Protein AF-A0A8S9LM20-F1 (afdb_monomer_lite)

Radius of gyration: 35.48 Å; chains: 1; bounding box: 77×28×102 Å

Sequence (98 aa):
MNHTAVKKRRRATKKPYSRSIVGATLEVIQKKRAEKPEVRDAAREAALRDIKERIKKTKDEKKAKKAEFASKQQKIQAKIPKAAAKGGPKLGGGGGKR

pLDDT: mean 73.85, std 16.33, range [41.78, 92.44]

InterPro domains:
  IPR056366 Large ribosomal subunit protein eL24 [PTHR10792] (4-79)

Structure (mmCIF, N/CA/C/O backbone):
data_AF-A0A8S9LM20-F1
#
_entry.id   AF-A0A8S9LM20-F1
#
loop_
_atom_site.group_PDB
_atom_site.id
_atom_site.type_symbol
_atom_site.label_atom_id
_atom_site.label_alt_id
_atom_site.label_comp_id
_atom_site.label_asym_id
_atom_site.label_entity_id
_atom_site.label_seq_id
_atom_site.pdbx_PDB_ins_code
_atom_site.Cartn_x
_atom_site.Cartn_y
_atom_site.Cartn_z
_atom_site.occupancy
_atom_site.B_iso_or_equiv
_atom_site.auth_seq_id
_atom_site.auth_comp_id
_atom_site.auth_asym_id
_atom_site.auth_atom_id
_atom_site.pdbx_PDB_model_num
ATOM 1 N N . MET A 1 1 ? 51.106 -3.097 -36.148 1.00 45.25 1 MET A N 1
ATOM 2 C CA . MET A 1 1 ? 50.200 -4.150 -35.637 1.00 45.25 1 MET A CA 1
ATOM 3 C C . MET A 1 1 ? 49.775 -3.763 -34.227 1.00 45.25 1 MET A C 1
ATOM 5 O O . MET A 1 1 ? 50.564 -3.921 -33.308 1.00 45.25 1 MET A O 1
ATOM 9 N N . ASN A 1 2 ? 48.586 -3.182 -34.050 1.00 58.22 2 ASN A N 1
ATOM 10 C CA . ASN A 1 2 ? 48.127 -2.743 -32.728 1.00 58.22 2 ASN A CA 1
ATOM 11 C C . ASN A 1 2 ? 47.261 -3.838 -32.103 1.00 58.22 2 ASN A C 1
ATOM 13 O O . ASN A 1 2 ? 46.106 -4.019 -32.483 1.00 58.22 2 ASN A O 1
ATOM 17 N N . HIS A 1 3 ? 47.836 -4.583 -31.160 1.00 61.03 3 HIS A N 1
ATOM 18 C CA . HIS A 1 3 ? 47.142 -5.627 -30.413 1.00 61.03 3 HIS A CA 1
ATOM 19 C C . HIS A 1 3 ? 46.358 -4.970 -29.268 1.00 61.03 3 HIS A C 1
ATOM 21 O O . HIS A 1 3 ? 46.874 -4.752 -28.174 1.00 61.03 3 HIS A O 1
ATOM 27 N N . THR A 1 4 ? 45.109 -4.580 -29.520 1.00 61.97 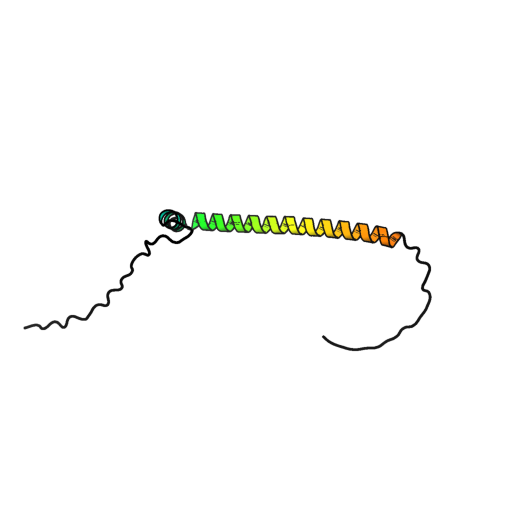4 THR A N 1
ATOM 28 C CA . THR A 1 4 ? 44.258 -3.993 -28.478 1.00 61.97 4 THR A CA 1
ATOM 29 C C . THR A 1 4 ? 43.797 -5.094 -27.523 1.00 61.97 4 THR A C 1
ATOM 31 O O . THR A 1 4 ? 43.010 -5.974 -27.870 1.00 61.97 4 THR A O 1
ATOM 34 N N . ALA A 1 5 ? 44.310 -5.080 -26.292 1.00 69.94 5 ALA A N 1
ATOM 35 C CA . ALA A 1 5 ? 43.826 -5.957 -25.233 1.00 69.94 5 ALA A CA 1
ATOM 36 C C . ALA A 1 5 ? 42.372 -5.580 -24.891 1.00 69.94 5 ALA A C 1
ATOM 38 O O . ALA A 1 5 ? 42.102 -4.566 -24.243 1.00 69.94 5 ALA A O 1
ATOM 39 N N . VAL A 1 6 ? 41.411 -6.384 -25.354 1.00 70.25 6 VAL A N 1
ATOM 40 C CA . VAL A 1 6 ? 39.983 -6.174 -25.087 1.00 70.25 6 VAL A CA 1
ATOM 41 C C . VAL A 1 6 ? 39.714 -6.417 -23.599 1.00 70.25 6 VAL A C 1
ATOM 43 O O . VAL A 1 6 ? 39.580 -7.553 -23.144 1.00 70.25 6 VAL A O 1
ATOM 46 N N . LYS A 1 7 ? 39.616 -5.339 -22.814 1.00 74.62 7 LYS A N 1
ATOM 47 C CA . LYS A 1 7 ? 39.207 -5.404 -21.403 1.00 74.62 7 LYS A CA 1
ATOM 48 C C . LYS A 1 7 ? 37.817 -6.048 -21.309 1.00 74.62 7 LYS A C 1
ATOM 50 O O . LYS A 1 7 ? 36.848 -5.507 -21.847 1.00 74.62 7 LYS A O 1
ATOM 55 N N . LYS A 1 8 ? 37.695 -7.188 -20.612 1.00 75.44 8 LYS A N 1
ATOM 56 C CA . LYS A 1 8 ? 36.401 -7.859 -20.372 1.00 75.44 8 LYS A CA 1
ATOM 57 C C . LYS A 1 8 ? 35.458 -6.904 -19.628 1.00 75.44 8 LYS A C 1
ATOM 59 O O . LYS A 1 8 ? 35.596 -6.688 -18.426 1.00 75.44 8 LYS A O 1
ATOM 64 N N . ARG A 1 9 ? 34.483 -6.321 -20.336 1.00 79.75 9 ARG A N 1
ATOM 65 C CA . ARG A 1 9 ? 33.398 -5.543 -19.718 1.00 79.75 9 ARG A CA 1
ATOM 66 C C . ARG A 1 9 ? 32.441 -6.495 -19.004 1.00 79.75 9 ARG A C 1
ATOM 68 O O . ARG A 1 9 ? 31.847 -7.370 -19.632 1.00 79.75 9 ARG A O 1
ATOM 75 N N . ARG A 1 10 ? 32.254 -6.300 -17.696 1.00 80.81 10 ARG A N 1
ATOM 76 C CA . ARG A 1 10 ? 31.222 -6.999 -16.920 1.00 80.81 10 ARG A CA 1
ATOM 77 C C . ARG A 1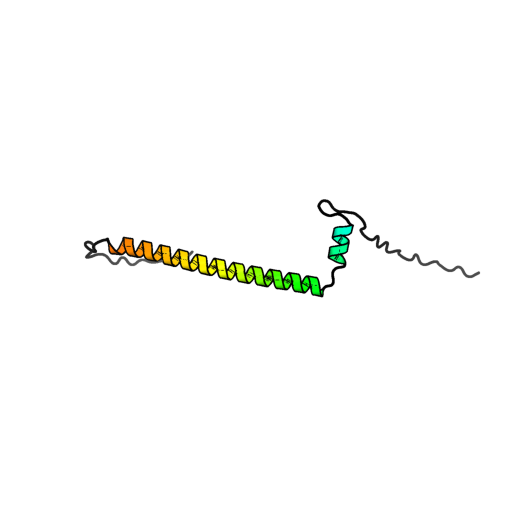 10 ? 29.844 -6.556 -17.422 1.00 80.81 10 ARG A C 1
ATOM 79 O O . ARG A 1 10 ? 29.509 -5.378 -17.328 1.00 80.81 10 ARG A O 1
ATOM 86 N N . ARG A 1 11 ? 29.037 -7.484 -17.949 1.00 80.62 11 ARG A N 1
ATOM 87 C CA . ARG A 1 11 ? 27.628 -7.217 -18.283 1.00 80.62 11 ARG A CA 1
ATOM 88 C C . ARG A 1 11 ? 26.775 -7.416 -17.032 1.00 80.62 11 ARG A C 1
ATOM 90 O O . ARG A 1 11 ? 26.687 -8.527 -16.520 1.00 80.62 11 ARG A O 1
ATOM 97 N N . ALA A 1 12 ? 26.146 -6.352 -16.540 1.00 81.25 12 ALA A N 1
ATOM 98 C CA . ALA A 1 12 ? 25.113 -6.458 -15.516 1.00 81.25 12 ALA A CA 1
ATOM 99 C C . ALA A 1 12 ? 23.779 -6.778 -16.202 1.00 81.25 12 ALA A C 1
ATOM 101 O O . ALA A 1 12 ? 23.145 -5.905 -16.792 1.00 81.25 12 ALA A O 1
ATOM 102 N N . THR A 1 13 ? 23.349 -8.038 -16.164 1.00 78.56 13 THR A N 1
ATOM 103 C CA . THR A 1 13 ? 22.032 -8.421 -16.683 1.00 78.56 13 THR A CA 1
ATOM 104 C C . THR A 1 13 ? 20.965 -8.083 -15.653 1.00 78.56 13 THR A C 1
ATOM 106 O O . THR A 1 13 ? 20.653 -8.891 -14.777 1.00 78.56 13 THR A O 1
ATOM 109 N N . LYS A 1 14 ? 20.385 -6.888 -15.751 1.00 80.19 14 LYS A N 1
ATOM 110 C CA . LYS A 1 14 ? 19.211 -6.519 -14.958 1.00 80.19 14 LYS A CA 1
ATOM 111 C C . LYS A 1 14 ? 17.965 -7.033 -15.678 1.00 80.19 14 LYS A C 1
ATOM 113 O O . LYS A 1 14 ? 17.311 -6.296 -16.406 1.00 80.19 14 LYS A O 1
ATOM 118 N N . LYS A 1 15 ? 17.678 -8.332 -15.544 1.00 79.19 15 LYS A N 1
ATOM 119 C CA . LYS A 1 15 ? 16.446 -8.904 -16.101 1.00 79.19 15 LYS A CA 1
ATOM 120 C C . LYS A 1 15 ? 15.263 -8.350 -15.297 1.00 79.19 15 LYS A C 1
ATOM 122 O O . LYS A 1 15 ? 15.230 -8.577 -14.084 1.00 79.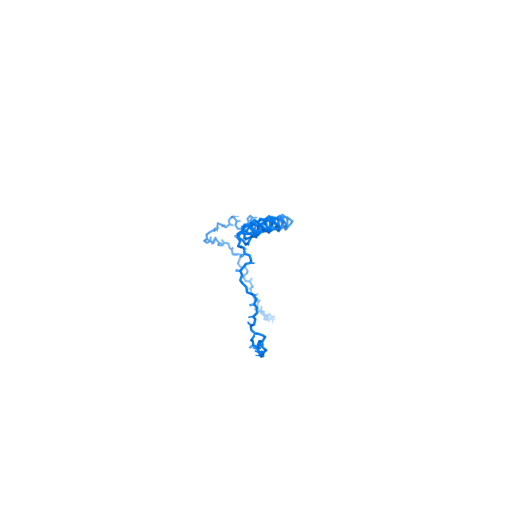19 15 LYS A O 1
ATOM 127 N N . PRO A 1 16 ? 14.328 -7.605 -15.912 1.00 77.19 16 PRO A N 1
ATOM 128 C CA . PRO A 1 16 ? 13.139 -7.160 -15.203 1.00 77.19 16 PRO A CA 1
ATOM 129 C C . PRO A 1 16 ? 12.371 -8.399 -14.741 1.00 77.19 16 PRO A C 1
ATOM 131 O O . PRO A 1 16 ? 12.184 -9.341 -15.509 1.00 77.19 16 PRO A O 1
ATOM 134 N N . TYR A 1 17 ? 11.967 -8.426 -13.471 1.00 72.19 17 TYR A N 1
ATOM 135 C CA . TYR A 1 17 ? 11.197 -9.537 -12.918 1.00 72.19 17 TYR A CA 1
ATOM 136 C C . TYR A 1 17 ? 9.768 -9.458 -13.468 1.00 72.19 17 TYR A C 1
ATOM 138 O O . TYR A 1 17 ? 8.877 -8.872 -12.857 1.00 72.19 17 TYR A O 1
ATOM 146 N N . SER A 1 18 ? 9.585 -9.994 -14.672 1.00 72.44 18 SER A N 1
ATOM 147 C CA . SER A 1 18 ? 8.329 -10.060 -15.422 1.00 72.44 18 SER A CA 1
ATOM 148 C C . SER A 1 18 ? 7.521 -11.317 -15.092 1.00 72.44 18 SER A C 1
ATOM 150 O O . SER A 1 18 ? 6.720 -11.779 -15.898 1.00 72.44 18 SER A O 1
ATOM 152 N N . ARG A 1 19 ? 7.743 -11.915 -13.918 1.00 84.81 19 ARG A N 1
ATOM 153 C CA . ARG A 1 19 ? 7.011 -13.106 -13.481 1.00 84.81 19 ARG A CA 1
ATOM 154 C C . ARG A 1 19 ? 5.816 -12.676 -12.639 1.00 84.81 19 ARG A C 1
ATOM 156 O O . ARG A 1 19 ? 5.953 -11.829 -11.756 1.00 84.81 19 ARG A O 1
ATOM 163 N N . SER A 1 20 ? 4.661 -13.273 -12.909 1.00 87.25 20 SER A N 1
ATOM 164 C CA . SER A 1 20 ? 3.522 -13.253 -11.992 1.00 87.25 20 SER A CA 1
ATOM 165 C C . SER A 1 20 ? 3.877 -13.978 -10.692 1.00 87.25 20 SER A C 1
ATOM 167 O O . SER A 1 20 ? 4.740 -14.858 -10.675 1.00 87.25 20 SER A O 1
ATOM 169 N N . ILE A 1 21 ? 3.211 -13.605 -9.601 1.00 87.88 21 ILE A N 1
ATOM 170 C CA . ILE A 1 21 ? 3.424 -14.183 -8.271 1.00 87.88 21 ILE A CA 1
ATOM 171 C C . ILE A 1 21 ? 2.096 -14.802 -7.818 1.00 87.88 21 ILE A C 1
ATOM 173 O O . ILE A 1 21 ? 1.027 -14.307 -8.168 1.00 87.88 21 ILE A O 1
ATOM 177 N N . VAL A 1 22 ? 2.131 -15.899 -7.059 1.00 91.50 22 VAL A N 1
ATOM 178 C CA . VAL A 1 22 ? 0.903 -16.485 -6.496 1.00 91.50 22 VAL A CA 1
ATOM 179 C C . VAL A 1 22 ? 0.165 -15.419 -5.675 1.00 91.50 22 VAL A C 1
ATOM 181 O O . VAL A 1 22 ? 0.773 -14.713 -4.874 1.00 91.50 22 VAL A O 1
ATOM 184 N N . GLY A 1 23 ? -1.138 -15.268 -5.918 1.00 89.56 23 GLY A N 1
ATOM 185 C CA . GLY A 1 23 ? -1.974 -14.251 -5.271 1.00 89.56 23 GLY A CA 1
ATOM 186 C C . GLY A 1 23 ? -2.036 -12.889 -5.980 1.00 89.56 23 GLY A C 1
ATOM 187 O O . GLY A 1 23 ? -2.848 -12.058 -5.583 1.00 89.56 23 GLY A O 1
ATOM 188 N N . ALA A 1 24 ? -1.247 -12.642 -7.036 1.00 89.94 24 ALA A N 1
ATOM 189 C CA . ALA A 1 24 ? -1.403 -11.456 -7.886 1.00 89.94 24 ALA A CA 1
ATOM 190 C C . ALA A 1 24 ? -0.836 -11.650 -9.304 1.00 89.94 24 ALA A C 1
ATOM 192 O O . ALA A 1 24 ? 0.333 -11.989 -9.502 1.00 89.94 24 ALA A O 1
ATOM 193 N N . THR A 1 25 ? -1.643 -11.340 -10.319 1.00 90.94 25 THR A N 1
ATOM 194 C CA . THR A 1 25 ? -1.177 -11.322 -11.711 1.00 90.94 25 THR A CA 1
ATOM 195 C C . THR A 1 25 ? -0.188 -10.175 -11.949 1.00 90.94 25 THR A C 1
ATOM 197 O O . THR A 1 25 ? -0.152 -9.180 -11.218 1.00 90.94 25 THR A O 1
ATOM 200 N N . LEU A 1 26 ? 0.632 -10.303 -12.995 1.00 88.50 26 LEU A N 1
ATOM 201 C CA . LEU A 1 26 ? 1.650 -9.310 -13.349 1.00 88.50 26 LEU A CA 1
ATOM 202 C C . LEU A 1 26 ? 1.054 -7.914 -13.594 1.00 88.50 26 LEU A C 1
ATOM 204 O O . LEU A 1 26 ? 1.615 -6.916 -13.143 1.00 88.50 26 LEU A O 1
ATOM 208 N N . GLU A 1 27 ? -0.106 -7.845 -14.240 1.00 88.56 27 GLU A N 1
ATOM 209 C CA . GLU A 1 27 ? -0.794 -6.586 -14.534 1.00 88.56 27 GLU A CA 1
ATOM 210 C C . GLU A 1 27 ? -1.224 -5.844 -13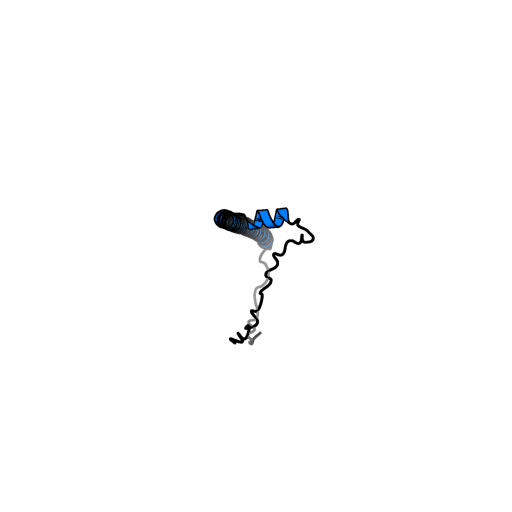.266 1.00 88.56 27 GLU A C 1
ATOM 212 O O . GLU A 1 27 ? -1.056 -4.628 -13.163 1.00 88.56 27 GLU A O 1
ATOM 217 N N . VAL A 1 28 ? -1.733 -6.567 -12.264 1.00 91.19 28 VAL A N 1
ATOM 218 C CA . VAL A 1 28 ? -2.143 -5.972 -10.984 1.00 91.19 28 VAL A CA 1
ATOM 219 C C . VAL A 1 28 ? -0.930 -5.400 -10.251 1.00 91.19 28 VAL A C 1
ATOM 221 O O . VAL A 1 28 ? -0.997 -4.302 -9.695 1.00 91.19 28 VAL A O 1
ATOM 224 N N . ILE A 1 29 ? 0.201 -6.109 -10.286 1.00 89.31 29 ILE A N 1
ATOM 225 C CA . ILE A 1 29 ? 1.456 -5.648 -9.684 1.00 89.31 29 ILE A CA 1
ATOM 226 C C . ILE A 1 29 ? 1.950 -4.377 -10.381 1.00 89.31 29 ILE A C 1
ATOM 228 O O . ILE A 1 29 ? 2.353 -3.428 -9.710 1.00 89.31 29 ILE A O 1
ATOM 232 N N . GLN A 1 30 ? 1.911 -4.334 -11.713 1.00 88.88 30 GLN A N 1
ATOM 233 C CA . GLN A 1 30 ? 2.347 -3.167 -12.476 1.00 88.88 30 GLN A CA 1
ATOM 234 C C . GLN A 1 30 ? 1.458 -1.952 -12.230 1.00 88.88 30 GLN A C 1
ATOM 236 O O . GLN A 1 30 ? 1.994 -0.883 -11.959 1.00 88.88 30 GLN A O 1
ATOM 241 N N . LYS A 1 31 ? 0.129 -2.110 -12.225 1.00 89.94 31 LYS A N 1
ATOM 242 C CA . LYS A 1 31 ? -0.811 -1.013 -11.937 1.00 89.94 31 LYS A CA 1
ATOM 243 C C . LYS A 1 31 ? -0.552 -0.396 -10.560 1.00 89.94 31 LYS A C 1
ATOM 245 O O . LYS A 1 31 ? -0.364 0.812 -10.458 1.00 89.94 31 LYS A O 1
ATOM 250 N N . LYS A 1 32 ? -0.405 -1.225 -9.519 1.00 89.06 32 LYS A N 1
ATOM 251 C CA . LYS A 1 32 ? -0.049 -0.752 -8.167 1.00 89.06 32 LYS A CA 1
ATOM 252 C C . LYS A 1 32 ? 1.333 -0.087 -8.117 1.00 89.06 32 LYS A C 1
ATOM 254 O O . LYS A 1 32 ? 1.534 0.874 -7.378 1.00 89.06 32 LYS A O 1
ATOM 259 N N . ARG A 1 33 ? 2.307 -0.570 -8.902 1.00 87.69 33 ARG A N 1
ATOM 260 C CA . ARG A 1 33 ? 3.664 0.012 -8.992 1.00 87.69 33 ARG A CA 1
ATOM 261 C C . ARG A 1 33 ? 3.738 1.303 -9.813 1.00 87.69 33 ARG A C 1
ATOM 263 O O . ARG A 1 33 ? 4.605 2.125 -9.523 1.00 87.69 33 ARG A O 1
ATOM 270 N N . ALA A 1 34 ? 2.871 1.476 -10.800 1.00 88.12 34 ALA A N 1
ATOM 271 C CA . ALA A 1 34 ? 2.819 2.656 -11.660 1.00 88.12 34 ALA A CA 1
ATOM 272 C C . ALA A 1 34 ? 2.008 3.806 -11.045 1.00 88.12 34 ALA A C 1
ATOM 274 O O . ALA A 1 34 ? 2.113 4.942 -11.497 1.00 88.12 34 ALA A O 1
ATOM 275 N N . GLU A 1 35 ? 1.218 3.524 -10.009 1.00 89.06 35 GLU A N 1
ATOM 276 C CA . GLU A 1 35 ? 0.499 4.545 -9.257 1.00 89.06 35 GLU A CA 1
ATOM 277 C C . GLU A 1 35 ? 1.447 5.624 -8.713 1.00 89.06 35 GLU A C 1
ATOM 279 O O . GLU A 1 35 ? 2.508 5.323 -8.147 1.00 89.06 35 GLU A O 1
ATOM 284 N N . LYS A 1 36 ? 1.047 6.886 -8.900 1.00 91.56 36 LYS A N 1
ATOM 285 C CA . LYS A 1 36 ? 1.820 8.055 -8.480 1.00 91.56 36 LYS A CA 1
ATOM 286 C C . LYS A 1 36 ? 2.047 8.036 -6.961 1.00 91.56 36 LYS A C 1
ATOM 288 O O . LYS A 1 36 ? 1.147 7.637 -6.220 1.00 91.56 36 LYS A O 1
ATOM 293 N N . PRO A 1 37 ? 3.217 8.497 -6.481 1.00 89.50 37 PRO A N 1
ATOM 294 C CA . PRO A 1 37 ? 3.517 8.535 -5.050 1.00 89.50 37 PRO A CA 1
ATOM 295 C C . PRO A 1 37 ? 2.480 9.342 -4.262 1.00 89.50 37 PRO A C 1
ATOM 297 O O . PRO A 1 37 ? 2.057 8.891 -3.210 1.00 89.50 37 PRO A O 1
ATOM 300 N N . GLU A 1 38 ? 1.968 10.435 -4.827 1.00 87.12 38 GLU A N 1
ATOM 301 C CA . GLU A 1 38 ? 0.916 11.262 -4.218 1.00 87.12 38 GLU A CA 1
ATOM 302 C C . GLU A 1 38 ? -0.354 10.468 -3.883 1.00 87.12 38 GLU A C 1
ATOM 304 O O . GLU A 1 38 ? -0.920 10.628 -2.807 1.00 87.12 38 GLU A O 1
ATOM 309 N N . VAL A 1 39 ? -0.783 9.559 -4.768 1.00 89.62 39 VAL A N 1
ATOM 310 C CA . VAL A 1 39 ? -1.973 8.726 -4.525 1.00 89.62 39 VAL A CA 1
ATOM 311 C C . VAL A 1 39 ? -1.688 7.694 -3.432 1.00 89.62 39 VAL A C 1
ATOM 313 O O . VAL A 1 39 ? -2.537 7.426 -2.582 1.00 89.62 39 VAL A O 1
ATOM 316 N N . ARG A 1 40 ? -0.459 7.165 -3.384 1.00 91.31 40 ARG A N 1
ATOM 317 C CA . ARG A 1 40 ? -0.031 6.262 -2.306 1.00 91.31 40 ARG A CA 1
ATOM 318 C C . ARG A 1 40 ? 0.043 6.967 -0.965 1.00 91.31 40 ARG A C 1
ATOM 320 O O . ARG A 1 40 ? -0.346 6.383 0.042 1.00 91.31 40 ARG A O 1
ATOM 327 N N . ASP A 1 41 ? 0.559 8.187 -0.941 1.00 89.00 41 ASP A N 1
ATOM 328 C CA . ASP A 1 41 ? 0.686 8.974 0.278 1.00 89.00 41 ASP A CA 1
ATOM 329 C C . ASP A 1 41 ? -0.691 9.422 0.773 1.00 89.00 41 ASP A C 1
ATOM 331 O O . ASP A 1 41 ? -0.985 9.252 1.953 1.00 89.00 41 ASP A O 1
ATOM 335 N N . ALA A 1 42 ? -1.602 9.806 -0.126 1.00 90.81 42 ALA A N 1
ATOM 336 C CA . ALA A 1 42 ? -3.006 10.029 0.215 1.00 90.81 42 ALA A CA 1
ATOM 337 C C . ALA A 1 42 ? -3.671 8.769 0.804 1.00 90.81 42 ALA A C 1
ATOM 339 O O . ALA A 1 42 ? -4.335 8.843 1.839 1.00 90.81 42 ALA A O 1
ATOM 340 N N . ALA A 1 43 ? -3.452 7.591 0.207 1.00 91.12 43 ALA A N 1
ATOM 341 C CA . ALA A 1 43 ? -3.968 6.326 0.736 1.00 91.12 43 ALA A CA 1
ATOM 342 C C . ALA A 1 43 ? -3.372 5.978 2.115 1.00 91.12 43 ALA A C 1
ATOM 344 O O . ALA A 1 43 ? -4.080 5.483 2.996 1.00 91.12 43 ALA A O 1
ATOM 345 N N . ARG A 1 44 ? -2.081 6.267 2.332 1.00 92.25 44 ARG A N 1
ATOM 346 C CA . ARG A 1 44 ? -1.418 6.117 3.638 1.00 92.25 44 ARG A CA 1
ATOM 347 C C . ARG A 1 44 ? -2.024 7.054 4.676 1.00 92.25 44 ARG A C 1
ATOM 349 O O . ARG A 1 44 ? -2.331 6.611 5.782 1.00 92.25 44 ARG A O 1
ATOM 356 N N . GLU A 1 45 ? -2.216 8.325 4.340 1.00 89.56 45 GLU A N 1
ATOM 357 C CA . GLU A 1 45 ? -2.809 9.303 5.249 1.00 89.56 45 GLU A CA 1
ATOM 358 C C . GLU A 1 45 ? -4.255 8.959 5.602 1.00 89.56 45 GLU A C 1
ATOM 360 O O . GLU A 1 45 ? -4.617 9.016 6.779 1.00 89.56 45 GLU A O 1
ATOM 365 N N . ALA A 1 46 ? -5.059 8.541 4.622 1.00 91.44 46 ALA A N 1
ATOM 366 C CA . ALA A 1 46 ? -6.421 8.071 4.847 1.00 91.44 46 ALA A CA 1
ATOM 367 C C . ALA A 1 46 ? -6.442 6.878 5.817 1.00 91.44 46 ALA A C 1
ATOM 369 O O . ALA A 1 46 ? -7.122 6.923 6.842 1.00 91.44 46 ALA A O 1
ATOM 370 N N . ALA A 1 47 ? -5.600 5.865 5.586 1.00 92.06 47 ALA A N 1
ATOM 371 C CA . ALA A 1 47 ? -5.498 4.710 6.476 1.00 92.06 47 ALA A CA 1
ATOM 372 C C . ALA A 1 47 ? -5.078 5.101 7.906 1.00 92.06 47 ALA A C 1
ATOM 374 O O . ALA A 1 47 ? -5.608 4.571 8.886 1.00 92.06 47 ALA A O 1
ATOM 375 N N . LEU A 1 48 ? -4.148 6.051 8.051 1.00 92.44 48 LEU A N 1
ATOM 376 C CA . LEU A 1 48 ? -3.739 6.560 9.361 1.00 92.44 48 LEU A CA 1
ATOM 377 C C . LEU A 1 48 ? -4.861 7.332 10.066 1.00 92.44 48 LEU A C 1
ATOM 379 O O . LEU A 1 48 ? -4.982 7.224 11.290 1.00 92.44 48 LEU A O 1
ATOM 383 N N . ARG A 1 49 ? -5.679 8.100 9.337 1.00 91.88 49 ARG A N 1
ATOM 384 C CA . ARG A 1 49 ? -6.857 8.778 9.903 1.00 91.88 49 ARG A CA 1
ATOM 385 C C . ARG A 1 49 ? -7.889 7.763 10.375 1.00 91.88 49 ARG A C 1
ATOM 387 O O . ARG A 1 49 ? -8.268 7.811 11.544 1.00 91.88 49 ARG A O 1
ATOM 394 N N . ASP A 1 50 ? -8.220 6.778 9.549 1.00 90.12 50 ASP A N 1
ATOM 395 C CA . ASP A 1 50 ? -9.177 5.727 9.901 1.00 90.12 50 ASP A CA 1
ATOM 396 C C . ASP A 1 50 ? -8.744 4.932 11.136 1.00 90.12 50 ASP A C 1
ATOM 398 O O . ASP A 1 50 ? -9.565 4.610 11.998 1.00 90.12 50 ASP A O 1
ATOM 402 N N . ILE A 1 51 ? -7.450 4.603 11.252 1.00 92.00 51 ILE A N 1
ATOM 403 C CA . ILE A 1 51 ? -6.907 3.923 12.436 1.00 92.00 51 ILE A CA 1
ATOM 404 C C . ILE A 1 51 ? -7.053 4.817 13.668 1.00 92.00 51 ILE A C 1
ATOM 406 O O . ILE A 1 51 ? -7.509 4.352 14.714 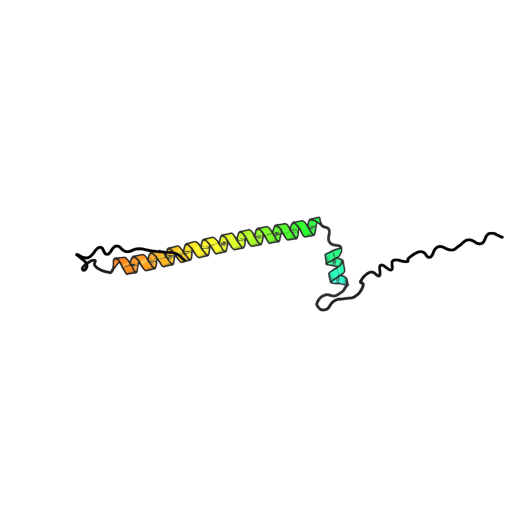1.00 92.00 51 ILE A O 1
ATOM 410 N N . LYS A 1 52 ? -6.697 6.102 13.565 1.00 91.44 52 LYS A N 1
ATOM 411 C CA . LYS A 1 52 ? -6.831 7.048 14.681 1.00 91.44 52 LYS A CA 1
ATOM 412 C C . LYS A 1 52 ? -8.289 7.190 15.118 1.00 91.44 52 LYS A C 1
ATOM 414 O O . LYS A 1 52 ? -8.555 7.185 16.318 1.00 91.44 52 LYS A O 1
ATOM 419 N N . GLU A 1 53 ? -9.227 7.270 14.182 1.00 87.94 53 GLU A N 1
ATOM 420 C CA . GLU A 1 53 ? -10.659 7.335 14.480 1.00 87.94 53 GLU A CA 1
ATOM 421 C C . GLU A 1 53 ? -11.176 6.055 15.133 1.00 87.94 53 GLU A C 1
ATOM 423 O O . GLU A 1 53 ? -11.856 6.123 16.157 1.00 87.94 53 GLU A O 1
ATOM 428 N N . ARG A 1 54 ? -10.799 4.881 14.616 1.00 89.00 54 ARG A N 1
ATOM 429 C CA . ARG A 1 54 ? -11.141 3.590 15.231 1.00 89.00 54 ARG A CA 1
ATOM 430 C C . ARG A 1 54 ? -10.576 3.461 16.644 1.00 89.00 54 ARG A C 1
ATOM 432 O O . ARG A 1 54 ? -11.265 2.995 17.551 1.00 89.00 54 ARG A O 1
ATOM 439 N N . ILE A 1 55 ? -9.345 3.916 16.874 1.00 91.25 55 ILE A N 1
ATOM 440 C CA . ILE A 1 55 ? -8.739 3.918 18.211 1.00 91.25 55 ILE A CA 1
ATOM 441 C C . ILE A 1 55 ? -9.493 4.859 19.156 1.00 91.25 55 ILE A C 1
ATOM 443 O O . ILE A 1 55 ? -9.717 4.494 20.307 1.00 91.25 55 ILE A O 1
ATOM 447 N N . LYS A 1 56 ? -9.892 6.055 18.705 1.00 89.25 56 LYS A N 1
ATOM 448 C CA . LYS A 1 56 ? -10.695 6.979 19.523 1.00 89.25 56 LYS A CA 1
ATOM 449 C C . LYS A 1 56 ? -12.041 6.352 19.896 1.00 89.25 56 LYS A C 1
ATOM 451 O O . LYS A 1 56 ? -12.314 6.198 21.081 1.00 89.25 56 LYS A O 1
ATOM 456 N N . LYS A 1 57 ? -12.793 5.856 18.907 1.00 86.38 57 LYS A N 1
ATOM 457 C CA . LYS A 1 57 ? -14.091 5.188 19.117 1.00 86.38 57 LYS A CA 1
ATOM 458 C C . LYS A 1 57 ? -13.984 4.020 20.104 1.00 86.38 57 LYS A C 1
ATOM 460 O O . LYS A 1 57 ? -14.681 3.990 21.112 1.00 86.38 57 LYS A O 1
ATOM 465 N N . THR A 1 58 ? -13.025 3.115 19.902 1.00 85.62 58 THR A N 1
ATOM 466 C CA . THR A 1 58 ? -12.839 1.971 20.816 1.00 85.62 58 THR A CA 1
ATOM 467 C C . THR A 1 58 ? -12.347 2.368 22.212 1.00 85.62 58 THR A C 1
ATOM 469 O O . THR A 1 58 ? -12.639 1.668 23.182 1.00 85.62 58 THR A O 1
ATOM 472 N N . LYS A 1 59 ? -11.604 3.474 22.366 1.00 85.38 59 LYS A N 1
ATOM 473 C CA . LYS A 1 59 ? -11.226 4.000 23.690 1.00 85.38 59 LYS A CA 1
ATOM 474 C C . LYS A 1 59 ? -12.437 4.542 24.442 1.00 85.38 59 LYS A C 1
ATOM 476 O O . LYS A 1 59 ? -12.564 4.256 25.633 1.00 85.38 59 LYS A O 1
ATOM 481 N N . ASP A 1 60 ? -13.308 5.282 23.770 1.00 74.62 60 ASP A N 1
ATOM 482 C CA . ASP A 1 60 ? -14.492 5.871 24.396 1.00 74.62 60 ASP A CA 1
ATOM 483 C C . ASP A 1 60 ? -15.520 4.791 24.761 1.00 74.62 60 ASP A C 1
ATOM 485 O O . ASP A 1 60 ? -16.026 4.781 25.882 1.00 74.62 60 ASP A O 1
ATOM 489 N N . GLU A 1 61 ? -15.700 3.775 23.912 1.00 75.94 61 GLU A N 1
ATOM 490 C CA . GLU A 1 61 ? -16.489 2.580 24.240 1.00 75.94 61 GLU A CA 1
ATOM 491 C C . GLU A 1 61 ? -15.933 1.817 25.452 1.00 75.94 61 GLU A C 1
ATOM 493 O O . GLU A 1 61 ? -16.688 1.379 26.323 1.00 75.94 61 GLU A O 1
ATOM 498 N N . LYS A 1 62 ? -14.605 1.665 25.554 1.00 79.00 62 LYS A N 1
ATOM 499 C CA . LYS A 1 62 ? -13.972 1.022 26.719 1.00 79.00 62 LYS A CA 1
ATOM 500 C C . LYS A 1 62 ? -14.173 1.836 27.997 1.00 79.00 62 LYS A C 1
ATOM 502 O O . LYS A 1 62 ? -14.407 1.247 29.052 1.00 79.00 62 LYS A O 1
ATOM 507 N N . LYS A 1 63 ? -14.096 3.169 27.926 1.00 75.25 63 LYS A N 1
ATOM 508 C CA . LYS A 1 63 ? -14.357 4.053 29.075 1.00 75.25 63 LYS A CA 1
ATOM 509 C C . LYS A 1 63 ? -15.821 3.994 29.508 1.00 75.25 63 LYS A C 1
ATOM 511 O O . LYS A 1 63 ? -16.072 3.853 30.701 1.00 75.25 63 LYS A O 1
ATOM 516 N N . ALA A 1 64 ? -16.758 4.015 28.561 1.00 72.50 64 ALA A N 1
ATOM 517 C CA . ALA A 1 64 ? -18.186 3.891 28.838 1.00 72.50 64 ALA A CA 1
ATOM 518 C C . ALA A 1 64 ? -18.520 2.548 29.508 1.00 72.50 64 ALA A C 1
ATOM 520 O O . ALA A 1 64 ? -19.155 2.528 30.560 1.00 72.50 64 ALA A O 1
ATOM 521 N N . LYS A 1 65 ? -17.990 1.431 28.990 1.00 73.69 65 LYS A N 1
ATOM 522 C CA . LYS A 1 65 ? -18.174 0.099 29.596 1.00 73.69 65 LYS A CA 1
ATOM 523 C C . LYS A 1 65 ? -17.547 -0.009 30.990 1.00 73.69 65 LYS A C 1
ATOM 525 O O . LYS A 1 65 ? -18.125 -0.629 31.878 1.00 73.69 65 LYS A O 1
ATOM 530 N N . LYS A 1 66 ? -16.383 0.615 31.216 1.00 73.19 66 LYS A N 1
ATOM 531 C CA . LYS A 1 66 ? -15.729 0.630 32.536 1.00 73.19 66 LYS A CA 1
ATOM 532 C C . LYS A 1 66 ? -16.505 1.473 33.554 1.00 73.19 66 LYS A C 1
ATOM 534 O O . LYS A 1 66 ? -16.602 1.070 34.710 1.00 73.19 66 LYS A O 1
ATOM 539 N N . ALA A 1 67 ? -17.077 2.601 33.133 1.00 70.50 67 ALA A N 1
ATOM 540 C CA . ALA A 1 67 ? -17.936 3.434 33.972 1.00 70.50 67 ALA A CA 1
ATOM 541 C C . ALA A 1 67 ? -19.266 2.736 34.302 1.00 70.50 67 ALA A C 1
ATOM 543 O O . ALA A 1 67 ? -19.693 2.742 35.456 1.00 70.50 67 ALA A O 1
ATOM 544 N N . GLU A 1 68 ? -19.880 2.057 33.329 1.00 69.31 68 GLU A N 1
ATOM 545 C CA . GLU A 1 68 ? -21.088 1.262 33.566 1.00 69.31 68 GLU A CA 1
ATOM 546 C C . GLU A 1 68 ? -20.812 0.122 34.561 1.00 69.31 68 GLU A C 1
ATOM 548 O O . GLU A 1 68 ? -21.556 -0.050 35.530 1.00 69.31 68 GLU A O 1
ATOM 553 N N . PHE A 1 69 ? -19.699 -0.601 34.393 1.00 68.62 69 PHE A N 1
ATOM 554 C CA . PHE A 1 69 ? -19.293 -1.670 35.306 1.00 68.62 69 PHE A CA 1
ATOM 555 C C . PHE A 1 69 ? -19.006 -1.151 36.724 1.00 68.62 69 PHE A C 1
ATOM 557 O O . PHE A 1 69 ? -19.499 -1.723 37.696 1.00 68.62 69 PHE A O 1
ATOM 564 N N . ALA A 1 70 ? -18.297 -0.025 36.854 1.00 70.19 70 ALA A N 1
ATOM 565 C CA . ALA A 1 70 ? -18.041 0.613 38.145 1.00 70.19 70 ALA A CA 1
ATOM 566 C C . ALA A 1 70 ? -19.338 1.074 38.837 1.00 70.19 70 ALA A C 1
ATOM 568 O O . ALA A 1 70 ? -19.502 0.868 40.039 1.00 70.19 70 ALA A O 1
ATOM 569 N N . SER A 1 71 ? -20.300 1.621 38.084 1.00 64.38 71 SER A N 1
ATOM 570 C CA . SER A 1 71 ? -21.599 2.041 38.628 1.00 64.38 71 SER A CA 1
ATOM 571 C C . SER A 1 71 ? -22.460 0.858 39.099 1.00 64.38 71 SER A C 1
ATOM 573 O O . SER A 1 71 ? -23.137 0.945 40.126 1.00 64.38 71 SER A O 1
ATOM 575 N N . LYS A 1 72 ? -22.399 -0.287 38.400 1.00 65.62 72 LYS A N 1
ATOM 576 C CA . LYS A 1 72 ? -23.041 -1.540 38.832 1.00 65.62 72 LYS A CA 1
ATOM 577 C C . LYS A 1 72 ? -22.370 -2.112 40.081 1.00 65.62 72 LYS A C 1
ATOM 579 O O . LYS A 1 72 ? -23.076 -2.545 40.986 1.00 65.62 72 LYS A O 1
ATOM 584 N N . GLN A 1 73 ? -21.041 -2.049 40.186 1.00 60.72 73 GLN A N 1
ATOM 585 C CA . GLN A 1 73 ? -20.318 -2.483 41.387 1.00 60.72 73 GLN A CA 1
ATOM 586 C C . GLN A 1 73 ? -20.605 -1.598 42.612 1.00 60.72 73 GLN A C 1
ATOM 588 O O . GLN A 1 73 ? -20.815 -2.126 43.704 1.00 60.72 73 GLN A O 1
ATOM 593 N N . GLN A 1 74 ? -20.707 -0.276 42.445 1.00 59.31 74 GLN A N 1
ATOM 594 C CA . GLN A 1 74 ? -21.078 0.638 43.534 1.00 59.31 74 GLN A CA 1
ATOM 595 C C . GLN A 1 74 ? -22.499 0.383 44.059 1.00 59.31 74 GLN A C 1
ATOM 597 O O . GLN A 1 74 ? -22.722 0.416 45.268 1.00 59.31 74 GLN A O 1
ATOM 602 N N . LYS A 1 75 ? -23.455 0.043 43.182 1.00 58.22 75 LYS A N 1
ATOM 603 C CA . LYS A 1 75 ? -24.823 -0.331 43.594 1.00 58.22 75 LYS A CA 1
ATOM 604 C C . LYS A 1 75 ? -24.885 -1.643 44.387 1.00 58.22 75 LYS A C 1
ATOM 606 O O . LYS A 1 75 ? -25.805 -1.817 45.182 1.00 58.22 75 LYS A O 1
ATOM 611 N N . ILE A 1 76 ? -23.923 -2.547 44.194 1.00 58.38 76 ILE A N 1
ATOM 612 C CA . ILE A 1 76 ? -23.821 -3.802 44.956 1.00 58.38 76 ILE A CA 1
ATOM 613 C C . ILE A 1 76 ? -23.165 -3.548 46.323 1.00 58.38 76 ILE A C 1
ATOM 615 O O . ILE A 1 76 ? -23.638 -4.065 47.331 1.00 58.38 76 ILE A O 1
ATOM 619 N N . GLN A 1 77 ? -22.138 -2.694 46.392 1.00 57.41 77 GLN A N 1
ATOM 620 C CA . GLN A 1 77 ? -21.465 -2.351 47.655 1.00 57.41 77 GLN A CA 1
ATOM 621 C C . GLN A 1 77 ? -22.300 -1.443 48.574 1.00 57.41 77 GLN A C 1
ATOM 623 O O . GLN A 1 77 ? -22.186 -1.548 49.791 1.00 57.41 77 GLN A O 1
ATOM 628 N N . ALA A 1 78 ? -23.191 -0.608 48.029 1.00 57.66 78 ALA A N 1
ATOM 629 C CA . ALA A 1 78 ? -24.085 0.247 48.819 1.00 57.66 78 ALA A CA 1
ATOM 630 C C . ALA A 1 78 ? -25.235 -0.509 49.524 1.00 57.66 78 ALA A C 1
ATOM 632 O O . ALA A 1 78 ? -25.948 0.085 50.328 1.00 57.66 78 ALA A O 1
ATOM 633 N N . LYS A 1 79 ? -25.426 -1.807 49.241 1.00 55.09 79 LYS A N 1
ATOM 634 C CA . LYS A 1 79 ? -26.443 -2.657 49.890 1.00 55.09 79 LYS A CA 1
ATOM 635 C C . LYS A 1 79 ? -25.901 -3.534 51.021 1.00 55.09 79 LYS A C 1
ATOM 637 O O . LYS A 1 79 ? -26.664 -4.312 51.586 1.00 55.09 79 LYS A O 1
ATOM 642 N N . ILE A 1 80 ? -24.619 -3.421 51.372 1.00 55.25 80 ILE A N 1
ATOM 643 C CA . ILE A 1 80 ? -24.046 -4.169 52.495 1.00 55.25 80 ILE A CA 1
ATOM 644 C C . ILE A 1 80 ? -24.034 -3.241 53.720 1.00 55.25 80 ILE A C 1
ATOM 646 O O . ILE A 1 80 ? -23.251 -2.288 53.743 1.00 55.25 80 ILE A O 1
ATOM 650 N N . PRO A 1 81 ? -24.896 -3.457 54.733 1.00 50.75 81 PRO A N 1
ATOM 651 C CA . PRO A 1 81 ? -24.863 -2.658 55.947 1.00 50.75 81 PRO A CA 1
ATOM 652 C C . PRO A 1 81 ? -23.516 -2.855 56.648 1.00 50.75 81 PRO A C 1
ATOM 654 O O . PRO A 1 81 ? -23.093 -3.971 56.950 1.00 50.75 81 PRO A O 1
ATOM 657 N N . LYS A 1 82 ? -22.827 -1.738 56.891 1.00 54.75 82 LYS A N 1
ATOM 658 C CA . LYS A 1 82 ? -21.551 -1.651 57.605 1.00 54.75 82 LYS A CA 1
ATOM 659 C C . LYS A 1 82 ? -21.774 -1.948 59.091 1.00 54.75 82 LYS A C 1
ATOM 661 O O . LYS A 1 82 ? -21.801 -1.041 59.913 1.00 54.75 82 LYS A O 1
ATOM 666 N N . ALA A 1 83 ? -21.950 -3.220 59.424 1.00 50.06 83 ALA A N 1
ATOM 667 C CA . ALA A 1 83 ? -22.109 -3.698 60.791 1.00 50.06 83 ALA A CA 1
ATOM 668 C C . ALA A 1 83 ? -21.253 -4.950 61.025 1.00 50.06 83 ALA A C 1
ATOM 670 O O . ALA A 1 83 ? -21.782 -6.034 61.209 1.00 50.06 83 ALA A O 1
ATOM 671 N N . ALA A 1 84 ? -19.928 -4.795 60.971 1.00 53.00 84 ALA A N 1
ATOM 672 C CA . ALA A 1 84 ? -18.947 -5.601 61.711 1.00 53.00 84 ALA A CA 1
ATOM 673 C C . ALA A 1 84 ? -17.535 -5.216 61.253 1.00 53.00 84 ALA A C 1
ATOM 675 O O . ALA A 1 84 ? -17.153 -5.509 60.126 1.00 53.00 84 ALA A O 1
ATOM 676 N N . ALA A 1 85 ? -16.796 -4.523 62.121 1.00 47.94 85 ALA A N 1
ATOM 677 C CA . ALA A 1 85 ? -15.354 -4.698 62.362 1.00 47.94 85 ALA A CA 1
ATOM 678 C C . ALA A 1 85 ? -14.815 -3.465 63.106 1.00 47.94 85 ALA A C 1
ATOM 680 O O . ALA A 1 85 ? -14.050 -2.656 62.583 1.00 47.94 85 ALA A O 1
ATOM 681 N N . LYS A 1 86 ? -15.255 -3.319 64.361 1.00 49.44 86 LYS A N 1
ATOM 682 C CA . LYS A 1 86 ? -14.440 -2.691 65.402 1.00 49.44 86 LYS A CA 1
ATOM 683 C C . LYS A 1 86 ? -13.265 -3.640 65.686 1.00 49.44 86 LYS A C 1
ATOM 685 O O . LYS A 1 86 ? -13.511 -4.780 66.049 1.00 49.44 86 LYS A O 1
ATOM 690 N N . GLY A 1 87 ? -12.036 -3.132 65.593 1.00 42.66 87 GLY A N 1
ATOM 691 C CA . GLY A 1 87 ? -10.928 -3.523 66.478 1.00 42.66 87 GLY A CA 1
ATOM 692 C C . GLY A 1 87 ? -10.032 -4.711 66.089 1.00 42.66 87 GLY A C 1
ATOM 693 O O . GLY A 1 87 ? -10.352 -5.848 66.402 1.00 42.66 87 GLY A O 1
ATOM 694 N N . GLY A 1 88 ? -8.825 -4.383 65.598 1.00 41.81 88 GLY A N 1
ATOM 695 C CA . GLY A 1 88 ? -7.553 -5.058 65.938 1.00 41.81 88 GLY A CA 1
ATOM 696 C C . GLY A 1 88 ? -6.918 -5.988 64.882 1.00 41.81 88 GLY A C 1
ATOM 697 O O . GLY A 1 88 ? -7.648 -6.573 64.089 1.00 41.81 88 GLY A O 1
ATOM 698 N N . PRO A 1 89 ? -5.579 -6.209 64.889 1.00 50.25 89 PRO A N 1
ATOM 699 C CA . PRO A 1 89 ? -4.463 -5.382 65.368 1.00 50.25 89 PRO A CA 1
ATOM 700 C C . PRO A 1 89 ? -3.598 -4.826 64.211 1.00 50.25 89 PRO A C 1
ATOM 702 O O . PRO A 1 89 ? -3.501 -5.397 63.127 1.00 50.25 89 PRO A O 1
ATOM 705 N N . LYS A 1 90 ? -2.906 -3.706 64.466 1.00 57.06 90 LYS A N 1
ATOM 706 C CA . LYS A 1 90 ? -1.763 -3.266 63.654 1.00 57.06 90 LYS A CA 1
ATOM 707 C C . LYS A 1 90 ? -0.663 -4.328 63.751 1.00 57.06 90 LYS A C 1
ATOM 709 O O . LYS A 1 90 ? -0.019 -4.423 64.791 1.00 57.06 90 LYS A O 1
ATOM 714 N N . LEU A 1 91 ? -0.424 -5.069 62.672 1.00 48.22 91 LEU A N 1
ATOM 715 C CA . LEU A 1 91 ? 0.819 -5.811 62.478 1.00 48.22 91 LEU A CA 1
ATOM 716 C C . LEU A 1 91 ? 1.647 -5.094 61.410 1.00 48.22 91 LEU A C 1
ATOM 718 O O . LEU A 1 91 ? 1.304 -5.081 60.229 1.00 48.22 91 LEU A O 1
ATOM 722 N N . GLY A 1 92 ? 2.708 -4.436 61.870 1.00 49.53 92 GLY A N 1
ATOM 723 C CA . GLY A 1 92 ? 3.828 -4.049 61.028 1.00 49.53 92 GLY A CA 1
ATOM 724 C C . GLY A 1 92 ? 4.645 -5.271 60.605 1.00 49.53 92 GLY A C 1
ATOM 725 O O . GLY A 1 92 ? 4.559 -6.338 61.208 1.00 49.53 92 GLY A O 1
ATOM 726 N N . GLY A 1 93 ? 5.458 -5.070 59.572 1.00 41.78 93 GLY A N 1
ATOM 727 C CA . GLY A 1 93 ? 6.310 -6.082 58.950 1.00 41.78 93 GLY A CA 1
ATOM 728 C C . GLY A 1 93 ? 5.971 -6.124 57.464 1.00 41.78 93 GLY A C 1
ATOM 729 O O . GLY A 1 93 ? 4.934 -6.632 57.080 1.00 41.78 93 GLY A O 1
ATOM 730 N N . GLY A 1 94 ? 6.701 -5.472 56.571 1.00 45.84 94 GLY A N 1
ATOM 731 C CA . GLY A 1 94 ? 8.149 -5.484 56.472 1.00 45.84 94 GLY A CA 1
ATOM 732 C C . GLY A 1 94 ? 8.500 -6.247 55.196 1.00 45.84 94 GLY A C 1
ATOM 733 O O . GLY A 1 94 ? 8.172 -7.418 55.075 1.00 45.84 94 GLY A O 1
ATOM 734 N 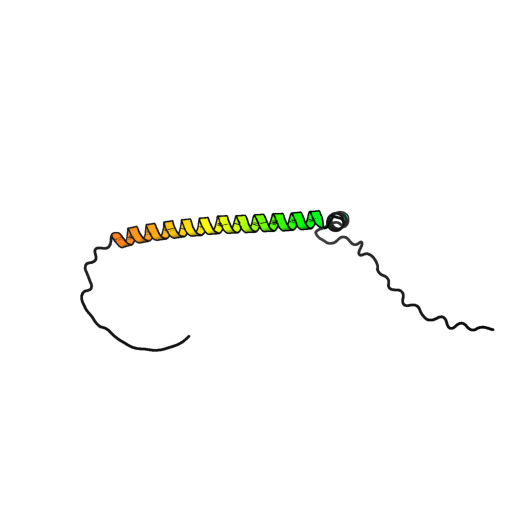N . GLY A 1 95 ? 9.181 -5.573 54.269 1.00 42.94 95 GLY A N 1
ATOM 735 C CA . GLY A 1 95 ? 10.034 -6.239 53.285 1.00 42.94 95 GLY A CA 1
ATOM 736 C C . GLY A 1 95 ? 9.435 -6.541 51.908 1.00 42.94 95 GLY A C 1
ATOM 737 O O . GLY A 1 95 ? 8.691 -7.491 51.728 1.00 42.94 95 GLY A O 1
ATOM 738 N N . GLY A 1 96 ? 9.956 -5.828 50.905 1.00 50.19 96 GLY A N 1
ATOM 739 C CA . GLY A 1 96 ? 10.831 -6.503 49.941 1.00 50.19 96 GLY A CA 1
ATOM 740 C C . GLY A 1 96 ? 10.244 -6.913 48.588 1.00 50.19 96 GLY A C 1
ATOM 741 O O . GLY A 1 96 ? 9.512 -7.885 48.487 1.00 50.19 96 GLY A O 1
ATOM 742 N N . LYS A 1 97 ? 10.720 -6.207 47.550 1.00 47.34 97 LYS A N 1
ATOM 743 C CA . LYS A 1 97 ? 11.152 -6.703 46.225 1.00 47.34 97 LYS A CA 1
ATOM 744 C C . LYS A 1 97 ? 10.411 -7.917 45.649 1.00 47.34 97 LYS A C 1
ATOM 746 O O . LYS A 1 97 ? 10.695 -9.030 46.077 1.00 47.34 97 LYS A O 1
ATOM 751 N N . ARG A 1 98 ? 9.725 -7.715 44.517 1.00 49.53 98 ARG A N 1
ATOM 752 C CA . ARG A 1 98 ? 10.168 -8.203 43.193 1.00 49.53 98 ARG A CA 1
ATOM 753 C C . ARG A 1 98 ? 9.744 -7.208 42.121 1.00 49.53 98 ARG A C 1
ATOM 755 O O . ARG A 1 98 ? 8.598 -6.724 42.220 1.00 49.53 98 ARG A O 1
#

Foldseek 3Di:
DDDDDPDDDDDDPPPPPQDQDPPGGSVRVVVVVVDDVVVVVVVVVVVVVVVVVVVVVVVVVVVVVVVVVVVVVVVVVVPDPPPDDDDDDDDDDDDDDD

Organism: Brassica cretica (NCBI:txid69181)

Secondary structure (DSSP, 8-state):
--------------------BTTB-HHHHHHHHHS-HHHHHHHHHHHHHHHHHHHHHHHHHHHHHHHHHHHHHHHHHTTS------------------